Protein AF-A0A2R5L061-F1 (afdb_monomer_lite)

Secondary structure (DSSP, 8-state):
----------SSS--------PPPTT--TT-EEEEEEEEEESSPPPTTEEE----TTTT-TT---EEEEEEEEE----EEEE---------SS---S-----TT--GGGSPP-EEEEPPPTT-S--

Foldseek 3Di:
DPDPDDPALAPQPDGDDDDDDDDDLADDQFDKDFPDKDKDWPDDAPPQKDWPPDASHPPDPPDTRITMITHIGTRDDDKDKFDDDDPDDPDPPDDDPDDDDDPPDDPVPDDDIDIGDDDRPPHPDD

Organism: NCBI:txid1518452

Sequence (126 aa):
LSGNNSANINPSGYTTYITYRRATPDAECNELVVSDICIKNKEPAPHSYCTIDKNINKGSVVGAEVNVCYRKSVNRRNYIAYKPALLDQYSPVSRKASFMLPSDLALFCVPMGAMLESWPPATTMP

Radius of gyration: 25.04 Å; chains: 1; bounding box: 52×36×67 Å

pLDDT: mean 81.84, std 11.69, range [46.66, 97.44]

Structure (mmCIF, N/CA/C/O backbone):
data_AF-A0A2R5L061-F1
#
_entry.id   AF-A0A2R5L061-F1
#
loop_
_atom_site.group_PDB
_atom_site.id
_atom_site.type_symbol
_atom_site.label_atom_id
_atom_site.label_alt_id
_atom_site.label_comp_id
_atom_site.label_asym_id
_atom_site.label_entity_id
_atom_site.label_seq_id
_atom_site.pdbx_PDB_ins_code
_atom_site.Cartn_x
_atom_site.Cartn_y
_atom_site.Cartn_z
_atom_site.occupancy
_atom_site.B_iso_or_equiv
_atom_site.auth_seq_id
_atom_site.auth_comp_id
_atom_site.auth_asym_id
_atom_site.auth_atom_id
_atom_site.pdbx_PDB_model_num
ATOM 1 N N . LEU A 1 1 ? -3.340 -22.072 13.904 1.00 46.66 1 LEU A N 1
ATOM 2 C CA . LEU A 1 1 ? -3.524 -21.007 14.918 1.00 46.66 1 LEU A CA 1
ATOM 3 C C . LEU A 1 1 ? -4.795 -21.320 15.707 1.00 46.66 1 LEU A C 1
ATOM 5 O O . LEU A 1 1 ? -5.858 -20.819 15.379 1.00 46.66 1 LEU A O 1
ATOM 9 N N . SER A 1 2 ? -4.708 -22.240 16.670 1.00 53.78 2 SER A N 1
ATOM 10 C CA . SER A 1 2 ? -5.842 -22.734 17.470 1.00 53.78 2 SER A CA 1
ATOM 11 C C . SER A 1 2 ? -5.882 -22.043 18.837 1.00 53.78 2 SER A C 1
ATOM 13 O O . SER A 1 2 ? -5.753 -22.684 19.875 1.00 53.78 2 SER A O 1
ATOM 15 N N . GLY A 1 3 ? -5.973 -20.716 18.838 1.00 60.03 3 GLY A N 1
ATOM 16 C CA . GLY A 1 3 ? -6.184 -19.939 20.055 1.00 60.03 3 GLY A CA 1
ATOM 17 C C . GLY A 1 3 ? -7.482 -19.175 19.901 1.00 60.03 3 GLY A C 1
ATOM 18 O O . GLY A 1 3 ? -7.588 -18.362 18.987 1.00 60.03 3 GLY A O 1
ATOM 19 N N . ASN A 1 4 ? -8.458 -19.422 20.774 1.00 80.06 4 ASN A N 1
ATOM 20 C CA . ASN A 1 4 ? -9.714 -18.669 20.837 1.00 80.06 4 ASN A CA 1
ATOM 21 C C . ASN A 1 4 ? -9.485 -17.264 21.442 1.00 80.06 4 ASN A C 1
ATOM 23 O O . ASN A 1 4 ? -10.199 -16.829 22.341 1.00 80.06 4 ASN A O 1
ATOM 27 N N . ASN A 1 5 ? -8.422 -16.586 21.005 1.00 82.62 5 ASN A N 1
ATOM 28 C CA . ASN A 1 5 ? -8.013 -15.283 21.502 1.00 82.62 5 ASN A CA 1
ATOM 29 C C . ASN A 1 5 ? -8.754 -14.212 20.704 1.00 82.62 5 ASN A C 1
ATOM 31 O O . ASN A 1 5 ? -8.664 -14.165 19.477 1.00 82.62 5 ASN A O 1
ATOM 35 N N . SER A 1 6 ? -9.482 -13.344 21.403 1.00 89.31 6 SER A N 1
ATOM 36 C CA . SER A 1 6 ? -10.151 -12.203 20.780 1.00 89.31 6 SER A CA 1
ATOM 37 C C . SER A 1 6 ? -9.122 -11.273 20.131 1.00 89.31 6 SER A C 1
ATOM 39 O O . SER A 1 6 ? -8.166 -10.859 20.780 1.00 89.31 6 SER A O 1
ATOM 41 N N . ALA A 1 7 ? -9.347 -10.886 18.873 1.00 92.25 7 ALA A N 1
ATOM 42 C CA . ALA A 1 7 ? -8.542 -9.883 18.167 1.00 92.25 7 ALA A CA 1
ATOM 43 C C . ALA A 1 7 ? -8.932 -8.434 18.538 1.00 92.25 7 ALA A C 1
ATOM 45 O O . ALA A 1 7 ? -8.799 -7.523 17.720 1.00 92.25 7 ALA A O 1
ATOM 46 N N . ASN A 1 8 ? -9.494 -8.226 19.734 1.00 91.88 8 ASN A N 1
ATOM 47 C CA . ASN A 1 8 ? -9.892 -6.904 20.202 1.00 91.88 8 ASN A CA 1
ATOM 48 C C . ASN A 1 8 ? -8.633 -6.065 20.441 1.00 91.88 8 ASN A C 1
ATOM 50 O O . ASN A 1 8 ? -7.767 -6.456 21.220 1.00 91.88 8 ASN A O 1
ATOM 54 N N . ILE A 1 9 ? -8.545 -4.915 19.777 1.00 89.94 9 ILE A N 1
ATOM 55 C CA . ILE A 1 9 ? -7.387 -4.017 19.878 1.00 89.94 9 ILE A CA 1
ATOM 56 C C . ILE A 1 9 ? -7.551 -2.939 20.955 1.00 89.94 9 ILE A C 1
ATOM 58 O O . ILE A 1 9 ? -6.634 -2.151 21.167 1.00 89.94 9 ILE A O 1
ATOM 62 N N . ASN A 1 10 ? -8.705 -2.871 21.626 1.00 89.19 10 ASN A N 1
ATOM 63 C CA . ASN A 1 10 ? -8.940 -1.922 22.711 1.00 89.19 10 ASN A CA 1
ATOM 64 C C . ASN A 1 10 ? -8.640 -2.568 24.082 1.00 89.19 10 ASN A C 1
ATOM 66 O O . ASN A 1 10 ? -9.253 -3.581 24.424 1.00 89.19 10 ASN A O 1
ATOM 70 N N . PRO A 1 11 ? -7.744 -1.973 24.893 1.00 82.62 11 PRO A N 1
ATOM 71 C CA . PRO A 1 11 ? -7.377 -2.502 26.210 1.00 82.62 11 PRO A CA 1
ATOM 72 C C . PRO A 1 11 ? -8.320 -2.066 27.349 1.00 82.62 11 PRO A C 1
ATOM 74 O O . PRO A 1 11 ? -8.185 -2.534 28.473 1.00 82.62 11 PRO A O 1
ATOM 77 N N . SER A 1 12 ? -9.260 -1.154 27.095 1.00 81.69 12 SER A N 1
ATOM 78 C CA . SER A 1 12 ? -10.091 -0.462 28.095 1.00 81.69 12 SER A CA 1
ATOM 79 C C . SER A 1 12 ? -11.519 -1.016 28.201 1.00 81.69 12 SER A C 1
ATOM 81 O O . SER A 1 12 ? -12.435 -0.299 28.597 1.00 81.69 12 SER A O 1
ATOM 83 N N . GLY A 1 13 ? -11.732 -2.279 27.826 1.00 77.00 13 GLY A N 1
ATOM 84 C CA . GLY A 1 13 ? -13.023 -2.968 27.958 1.00 77.00 13 GLY A CA 1
ATOM 85 C C . GLY A 1 13 ? -14.057 -2.639 26.874 1.00 77.00 13 GLY A C 1
ATOM 86 O O . GLY A 1 13 ? -15.098 -3.289 26.813 1.00 77.00 13 GLY A O 1
ATOM 87 N N . TYR A 1 14 ? -13.769 -1.693 25.976 1.00 86.38 14 TYR A N 1
ATOM 88 C CA . TYR A 1 14 ? -14.554 -1.508 24.756 1.00 86.38 14 TYR A CA 1
ATOM 89 C C . TYR A 1 14 ? -14.153 -2.550 23.717 1.00 86.38 14 TYR A C 1
ATOM 91 O O . TYR A 1 14 ? -13.059 -3.111 23.747 1.00 86.38 14 TYR A O 1
ATOM 99 N N . THR A 1 15 ? -15.050 -2.804 22.771 1.00 89.12 15 THR A N 1
ATOM 100 C CA . THR A 1 15 ? -14.791 -3.732 21.672 1.00 89.12 15 THR A CA 1
ATOM 101 C C . THR A 1 15 ? -14.447 -2.951 20.413 1.00 89.12 15 THR A C 1
ATOM 103 O O . THR A 1 15 ? -15.296 -2.249 19.861 1.0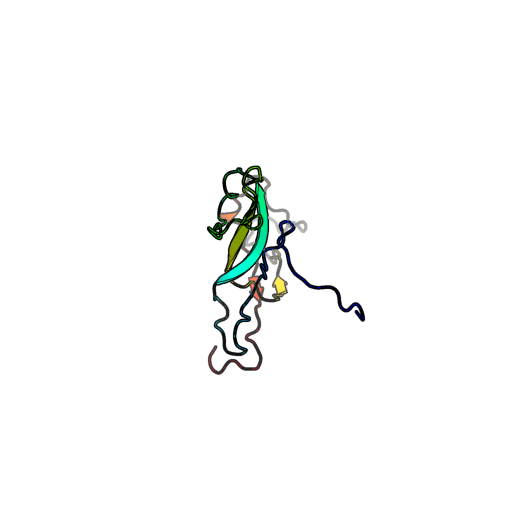0 89.12 15 THR A O 1
ATOM 106 N N . THR A 1 16 ? -13.206 -3.085 19.951 1.00 90.31 16 THR A N 1
ATOM 107 C CA . THR A 1 16 ? -12.724 -2.450 18.723 1.00 90.31 16 THR A CA 1
ATOM 108 C C . THR A 1 16 ? -12.022 -3.491 17.864 1.00 90.31 16 THR A C 1
ATOM 110 O O . THR A 1 16 ? -11.080 -4.143 18.309 1.00 90.31 16 THR A O 1
ATOM 113 N N . TYR A 1 17 ? -12.451 -3.607 16.609 1.00 92.31 17 TYR A N 1
ATOM 114 C CA . TYR A 1 17 ? -11.848 -4.488 15.612 1.00 92.31 17 TYR A CA 1
ATOM 115 C C . TYR A 1 17 ? -11.507 -3.708 14.343 1.00 92.31 17 TYR A C 1
ATOM 117 O O . TYR A 1 17 ? -12.199 -2.752 13.982 1.00 92.31 17 TYR A O 1
ATOM 125 N N . ILE A 1 18 ? -10.457 -4.142 13.647 1.00 92.75 18 ILE A N 1
ATOM 126 C CA . ILE A 1 18 ? -10.113 -3.642 12.314 1.00 92.75 18 ILE A CA 1
ATOM 127 C C . ILE A 1 18 ? -10.795 -4.537 11.285 1.00 92.75 18 ILE A C 1
ATOM 129 O O . ILE A 1 18 ? -10.662 -5.758 11.317 1.00 92.75 18 ILE A O 1
ATOM 133 N N . THR A 1 19 ? -11.504 -3.917 10.350 1.00 94.88 19 THR A N 1
ATOM 134 C CA . THR A 1 19 ? -12.011 -4.586 9.153 1.00 94.88 19 THR A CA 1
ATOM 135 C C . THR A 1 19 ? -11.241 -4.082 7.943 1.00 94.88 19 THR A C 1
ATOM 137 O O . THR A 1 19 ? -10.745 -2.955 7.923 1.00 94.88 19 THR A O 1
ATOM 140 N N . TYR A 1 20 ? -11.116 -4.930 6.932 1.00 94.56 20 TYR A N 1
ATOM 141 C CA . TYR A 1 20 ? -10.493 -4.577 5.666 1.00 94.56 20 TYR A CA 1
ATOM 142 C C . TYR A 1 20 ? -11.320 -5.159 4.526 1.00 94.56 20 TYR A C 1
ATOM 144 O O . TYR A 1 20 ? -12.078 -6.113 4.701 1.00 94.56 20 TYR A O 1
ATOM 152 N N . ARG A 1 21 ? -11.148 -4.577 3.343 1.00 92.56 21 ARG A N 1
ATOM 153 C CA . ARG A 1 21 ? -11.699 -5.086 2.089 1.00 92.56 21 ARG A CA 1
ATOM 154 C C . ARG A 1 21 ? -10.548 -5.529 1.204 1.00 92.56 21 ARG A C 1
ATOM 156 O O . ARG A 1 21 ? -9.542 -4.828 1.114 1.00 92.56 21 ARG A O 1
ATOM 163 N N . ARG A 1 22 ? -10.697 -6.684 0.562 1.00 89.38 22 ARG A N 1
ATOM 164 C CA . ARG A 1 22 ? -9.813 -7.087 -0.534 1.00 89.38 22 ARG A CA 1
ATOM 165 C C . ARG A 1 22 ? -10.396 -6.567 -1.840 1.00 89.38 22 ARG A C 1
ATOM 167 O O . ARG A 1 22 ? -11.617 -6.490 -1.971 1.00 89.38 22 ARG A O 1
ATOM 174 N N . ALA A 1 23 ? -9.521 -6.201 -2.767 1.00 84.00 23 ALA A N 1
ATOM 175 C CA . ALA A 1 23 ? -9.922 -5.953 -4.142 1.00 84.00 23 ALA A CA 1
ATOM 176 C C . ALA A 1 23 ? -10.559 -7.227 -4.727 1.00 84.00 23 ALA A C 1
ATOM 178 O O . ALA A 1 23 ? -10.222 -8.343 -4.310 1.00 84.00 23 ALA A O 1
ATOM 179 N N . THR A 1 24 ? -11.505 -7.063 -5.647 1.00 83.94 24 THR A N 1
ATOM 180 C CA . THR A 1 24 ? -12.070 -8.193 -6.392 1.00 83.94 24 THR A CA 1
ATOM 181 C C . THR A 1 24 ? -11.022 -8.758 -7.357 1.00 83.94 24 THR A C 1
ATOM 183 O O . THR A 1 24 ? -10.064 -8.059 -7.694 1.0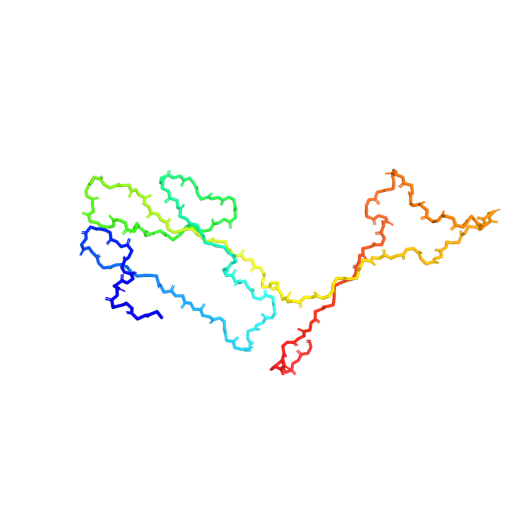0 83.94 24 THR A O 1
ATOM 186 N N . PRO A 1 25 ? -11.176 -10.008 -7.828 1.00 77.00 25 PRO A N 1
ATOM 187 C CA . PRO A 1 25 ? -10.284 -10.567 -8.847 1.00 77.00 25 PRO A CA 1
ATOM 188 C C . PRO A 1 25 ? -10.193 -9.714 -10.125 1.00 77.00 25 PRO A C 1
ATOM 190 O O . PRO A 1 25 ? -9.139 -9.681 -10.753 1.00 77.00 25 PRO A O 1
ATOM 193 N N . ASP A 1 26 ? -11.266 -8.984 -10.446 1.00 76.75 26 ASP A N 1
ATOM 194 C CA . ASP A 1 26 ? -11.397 -8.143 -11.645 1.00 76.75 26 ASP A CA 1
ATOM 195 C C . ASP A 1 26 ? -10.963 -6.682 -11.429 1.00 76.75 26 ASP A C 1
ATOM 197 O O . ASP A 1 26 ? -11.200 -5.826 -12.277 1.00 76.75 26 ASP A O 1
ATOM 201 N N . ALA A 1 27 ? -10.374 -6.363 -10.275 1.00 80.44 27 ALA A N 1
ATOM 202 C CA . ALA A 1 27 ? -9.919 -5.013 -9.977 1.00 80.44 27 ALA A CA 1
ATOM 203 C C . ALA A 1 27 ? -8.822 -4.538 -10.947 1.00 80.44 27 ALA A C 1
ATOM 205 O O . ALA A 1 27 ? -7.920 -5.297 -11.325 1.00 80.44 27 ALA A O 1
ATOM 206 N N . GLU A 1 28 ? -8.876 -3.254 -11.309 1.00 78.69 28 GLU A N 1
ATOM 207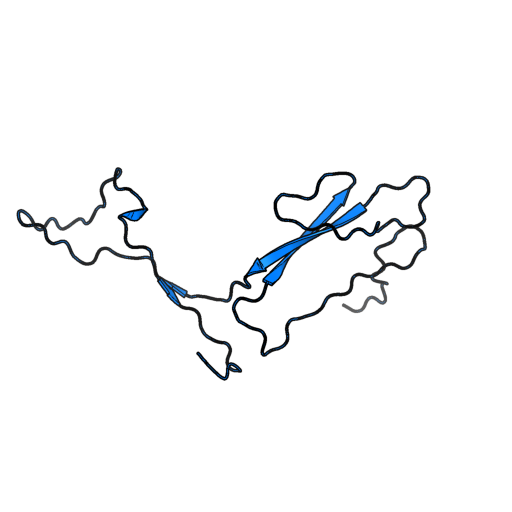 C CA . GLU A 1 28 ? -7.926 -2.629 -12.228 1.00 78.69 28 GLU A CA 1
ATOM 208 C C . GLU A 1 28 ? -6.481 -2.756 -11.730 1.00 78.69 28 GLU A C 1
ATOM 210 O O . GLU A 1 28 ? -6.188 -2.680 -10.533 1.00 78.69 28 GLU A O 1
ATOM 215 N N . CYS A 1 29 ? -5.531 -2.907 -12.659 1.00 73.50 29 CYS A N 1
ATOM 216 C CA . CYS A 1 29 ? -4.121 -3.044 -12.289 1.00 73.50 29 CYS A CA 1
ATOM 217 C C . CYS A 1 29 ? -3.553 -1.806 -11.592 1.00 73.50 29 CYS A C 1
ATOM 219 O O . CYS A 1 29 ? -2.669 -1.958 -10.755 1.00 73.50 29 CYS A O 1
ATOM 221 N N . ASN A 1 30 ? -4.111 -0.626 -11.867 1.00 81.50 30 ASN A N 1
ATOM 222 C CA . ASN A 1 30 ? -3.641 0.640 -11.316 1.00 81.50 30 ASN A CA 1
ATOM 223 C C . ASN A 1 30 ? -4.462 1.129 -10.109 1.00 81.50 30 ASN A C 1
ATOM 225 O O . ASN A 1 30 ? -4.319 2.284 -9.700 1.00 81.50 30 ASN A O 1
ATOM 229 N N . GLU A 1 31 ? -5.311 0.278 -9.520 1.00 86.75 31 GLU A N 1
ATOM 230 C CA . GLU A 1 31 ? -6.101 0.662 -8.348 1.00 86.75 31 GLU A CA 1
ATOM 231 C C . GLU A 1 31 ? -5.190 1.020 -7.157 1.00 86.75 31 GLU A C 1
ATOM 233 O O . GLU A 1 31 ? -4.145 0.404 -6.910 1.00 86.75 31 GLU A O 1
ATOM 238 N N . LEU A 1 32 ? -5.597 2.034 -6.389 1.00 91.06 32 LEU A N 1
ATOM 239 C CA . LEU A 1 32 ? -4.940 2.395 -5.139 1.00 91.06 32 LEU A CA 1
ATOM 240 C C . LEU A 1 32 ? -5.263 1.376 -4.045 1.00 91.06 32 LEU A C 1
ATOM 242 O O . LEU A 1 32 ? -6.401 1.267 -3.585 1.00 91.06 32 LEU A O 1
ATOM 246 N N . VAL A 1 33 ? -4.229 0.714 -3.541 1.00 92.62 33 VAL A N 1
ATOM 247 C CA . VAL A 1 33 ? -4.320 -0.257 -2.448 1.00 92.62 33 VAL A CA 1
ATOM 248 C C . VAL A 1 33 ? -3.652 0.279 -1.192 1.00 92.62 33 VAL A C 1
ATOM 250 O O . VAL A 1 33 ? -2.777 1.144 -1.252 1.00 92.62 33 VAL A O 1
ATOM 253 N N . VAL A 1 34 ? -4.058 -0.243 -0.035 1.00 94.88 34 VAL A N 1
ATOM 254 C CA . VAL A 1 34 ? -3.329 -0.007 1.215 1.00 94.88 34 VAL A CA 1
ATOM 255 C C . VAL A 1 34 ? -2.013 -0.775 1.138 1.00 94.88 34 VAL A C 1
ATOM 257 O O . VAL A 1 34 ? -2.020 -2.003 1.156 1.00 94.88 34 VAL A O 1
ATOM 260 N N . SER A 1 35 ? -0.901 -0.051 1.010 1.00 93.75 35 SER A N 1
ATOM 261 C CA . SER A 1 35 ? 0.440 -0.633 0.868 1.00 93.75 35 SER A CA 1
ATOM 262 C C . SER A 1 35 ? 1.238 -0.643 2.161 1.00 93.75 35 SER A C 1
ATOM 264 O O . SER A 1 35 ? 2.229 -1.360 2.253 1.00 93.75 35 SER A O 1
ATOM 266 N N . ASP A 1 36 ? 0.819 0.147 3.149 1.00 95.56 36 ASP A N 1
ATOM 267 C CA . ASP A 1 36 ? 1.435 0.159 4.467 1.00 95.56 36 ASP A CA 1
ATOM 268 C C . ASP A 1 36 ? 0.446 0.621 5.545 1.00 95.56 36 ASP A C 1
ATOM 270 O O . ASP A 1 36 ? -0.461 1.419 5.268 1.00 95.56 36 ASP A O 1
ATOM 274 N N . ILE A 1 37 ? 0.629 0.122 6.768 1.00 96.69 37 ILE A N 1
ATOM 275 C CA . ILE A 1 37 ? -0.176 0.433 7.952 1.00 96.69 37 ILE A CA 1
ATOM 276 C C . ILE A 1 37 ? 0.770 0.670 9.126 1.00 96.69 37 ILE A C 1
ATOM 278 O O . ILE A 1 37 ? 1.622 -0.161 9.429 1.00 96.69 37 ILE A O 1
ATOM 282 N N . CYS A 1 38 ? 0.572 1.772 9.841 1.00 95.31 38 CYS A N 1
ATOM 283 C CA . CYS A 1 38 ? 1.310 2.074 11.059 1.00 95.31 38 CYS A CA 1
ATOM 284 C C . CYS A 1 38 ? 0.383 2.613 12.151 1.00 95.31 38 CYS A C 1
ATOM 286 O O . CYS A 1 38 ? -0.778 2.953 11.913 1.00 95.31 38 CYS A O 1
ATOM 288 N N . ILE A 1 39 ? 0.899 2.667 13.373 1.00 94.56 39 ILE A N 1
ATOM 289 C CA . ILE A 1 39 ? 0.200 3.216 14.531 1.00 94.56 39 ILE A CA 1
ATOM 290 C C . ILE A 1 39 ? 0.874 4.528 14.910 1.00 94.56 39 ILE A C 1
ATOM 292 O O . ILE A 1 39 ? 2.098 4.583 14.992 1.00 94.56 39 ILE A O 1
ATOM 296 N N . LYS A 1 40 ? 0.075 5.564 15.169 1.00 92.12 40 LYS A N 1
ATOM 297 C CA . LYS A 1 40 ? 0.556 6.830 15.730 1.00 92.12 40 LYS A CA 1
ATOM 298 C C . LYS A 1 40 ? 0.022 7.031 17.144 1.00 92.12 40 LYS A C 1
ATOM 300 O O . LYS A 1 40 ? -1.084 6.585 17.451 1.00 92.12 40 LYS A O 1
ATOM 305 N N . ASN A 1 41 ? 0.779 7.741 17.973 1.00 91.50 41 ASN A N 1
ATOM 306 C CA . ASN A 1 41 ? 0.363 8.169 19.307 1.00 91.50 41 ASN A CA 1
ATOM 307 C C . ASN A 1 41 ? 0.612 9.670 19.460 1.00 91.50 41 ASN A C 1
ATOM 309 O O . ASN A 1 41 ? 1.755 10.067 19.653 1.00 91.50 41 ASN A O 1
ATOM 313 N N . LYS A 1 42 ? -0.431 10.500 19.348 1.00 84.12 42 LYS A N 1
ATOM 314 C CA . LYS A 1 42 ? -0.346 11.980 19.426 1.00 84.12 42 LYS A CA 1
ATOM 315 C C . LYS A 1 42 ? 0.650 12.662 18.462 1.00 84.12 42 LYS A C 1
ATOM 317 O O . LYS A 1 42 ? 0.828 13.873 18.521 1.00 84.12 42 LYS A O 1
ATOM 322 N N . GLU A 1 43 ? 1.264 11.910 17.555 1.00 89.56 43 GLU A N 1
ATOM 323 C CA . GLU A 1 43 ? 2.184 12.399 16.529 1.00 89.56 43 GLU A CA 1
ATOM 324 C C . GLU A 1 43 ? 1.437 12.753 15.231 1.00 89.56 43 GLU A C 1
ATOM 326 O O . GLU A 1 43 ? 0.337 12.244 14.977 1.00 89.56 43 GLU A O 1
ATOM 331 N N . PRO A 1 44 ? 1.994 13.624 14.373 1.00 91.81 44 PRO A N 1
ATOM 332 C CA . PRO A 1 44 ? 1.459 13.809 13.030 1.00 91.81 44 PRO A CA 1
ATOM 333 C C . PRO A 1 44 ? 1.553 12.504 12.231 1.00 91.81 44 PRO A C 1
ATOM 335 O O . PRO A 1 44 ? 2.442 11.680 12.440 1.00 91.81 44 PRO A O 1
ATOM 338 N N . ALA A 1 45 ? 0.626 12.309 11.291 1.00 93.12 45 ALA A N 1
ATOM 339 C CA . ALA A 1 45 ? 0.736 11.185 10.370 1.00 93.12 45 ALA A CA 1
ATOM 340 C C . ALA A 1 45 ? 2.038 11.307 9.552 1.00 93.12 45 ALA A C 1
ATOM 342 O O . ALA A 1 45 ? 2.384 12.423 9.148 1.00 93.12 45 ALA A O 1
ATOM 343 N N . PRO A 1 46 ? 2.742 10.196 9.266 1.00 94.62 46 PRO A N 1
ATOM 344 C CA . PRO A 1 46 ? 3.893 10.235 8.374 1.00 94.62 46 PRO A CA 1
ATOM 345 C C . PRO A 1 46 ? 3.517 10.801 6.997 1.00 94.62 46 PRO A C 1
ATOM 347 O O . PRO A 1 46 ? 2.360 10.733 6.570 1.00 94.62 46 PRO A O 1
ATOM 350 N N . HIS A 1 47 ? 4.497 11.344 6.270 1.00 94.25 47 HIS A N 1
ATOM 351 C CA . HIS A 1 47 ? 4.257 11.919 4.946 1.00 94.25 47 HIS A CA 1
ATOM 352 C C . HIS A 1 47 ? 3.564 10.908 4.016 1.00 94.25 47 HIS A C 1
ATOM 354 O O . HIS A 1 47 ? 4.025 9.773 3.900 1.00 94.25 47 HIS A O 1
ATOM 360 N N . SER A 1 48 ? 2.492 11.332 3.331 1.00 94.69 48 SER A N 1
ATOM 361 C CA . SER A 1 48 ? 1.608 10.528 2.457 1.00 94.69 48 SER A CA 1
ATOM 362 C C . SER A 1 48 ? 0.674 9.510 3.143 1.00 94.69 48 SER A C 1
ATOM 364 O O . SER A 1 48 ? 0.002 8.746 2.448 1.00 94.69 48 SER A O 1
ATOM 366 N N . TYR A 1 49 ? 0.574 9.505 4.479 1.00 97.44 49 TYR A N 1
ATOM 367 C CA . TYR A 1 49 ? -0.351 8.625 5.207 1.00 97.44 49 TYR A CA 1
ATOM 368 C C . TYR A 1 49 ? -1.661 9.343 5.534 1.00 97.44 49 TYR A C 1
ATOM 370 O O . TYR A 1 49 ? -1.689 10.515 5.909 1.00 97.44 49 TYR A O 1
ATOM 378 N N . CYS A 1 50 ? -2.759 8.598 5.463 1.00 95.62 50 CYS A N 1
ATOM 379 C CA . CYS A 1 50 ? -4.059 9.000 5.978 1.00 95.62 50 CYS A CA 1
ATOM 380 C C . CYS A 1 50 ? -4.235 8.453 7.400 1.00 95.62 50 CYS A C 1
ATOM 382 O O . CYS A 1 50 ? -3.918 7.294 7.665 1.00 95.62 50 CYS A O 1
ATOM 384 N N . THR A 1 51 ? -4.780 9.260 8.312 1.00 95.88 51 THR A N 1
ATOM 385 C CA . THR A 1 51 ? -5.195 8.798 9.646 1.00 95.88 51 THR A CA 1
ATOM 386 C C . THR A 1 51 ? -6.640 8.305 9.597 1.00 95.88 51 THR A C 1
ATOM 388 O O . THR A 1 51 ? -7.513 8.992 9.067 1.00 95.88 51 THR A O 1
ATOM 391 N N . ILE A 1 52 ? -6.919 7.145 10.191 1.00 94.94 52 ILE A N 1
ATOM 392 C CA . ILE A 1 52 ? -8.282 6.776 10.578 1.00 94.94 52 ILE A CA 1
ATOM 393 C C . ILE A 1 52 ? -8.595 7.540 11.859 1.00 94.94 52 ILE A C 1
ATOM 395 O O . ILE A 1 52 ? -8.025 7.237 12.907 1.00 94.94 52 ILE A O 1
ATOM 399 N N . ASP A 1 53 ? -9.495 8.519 11.770 1.00 90.56 53 ASP A N 1
ATOM 400 C CA . ASP A 1 53 ? -9.867 9.399 12.883 1.00 90.56 53 ASP A CA 1
ATOM 401 C C . ASP A 1 53 ? -10.779 8.690 13.902 1.00 90.56 53 ASP A C 1
ATOM 403 O O . ASP A 1 53 ? -11.966 8.968 14.082 1.00 90.56 53 ASP A O 1
ATOM 407 N N . LYS A 1 54 ? -10.229 7.628 14.487 1.00 89.50 54 LYS A N 1
ATOM 408 C CA . LYS A 1 54 ? -10.832 6.807 15.528 1.00 89.50 54 LYS A CA 1
ATOM 409 C C . LYS A 1 54 ? -9.733 6.419 16.499 1.00 89.50 54 LYS A C 1
ATOM 411 O O . LYS A 1 54 ? -8.791 5.718 16.134 1.00 89.50 54 LYS A O 1
ATOM 416 N N . ASN A 1 55 ? -9.863 6.885 17.733 1.00 88.75 55 ASN A N 1
ATOM 417 C CA . ASN A 1 55 ? -8.992 6.474 18.822 1.00 88.75 55 ASN A CA 1
ATOM 418 C C . ASN A 1 55 ? -9.229 4.981 19.129 1.00 88.75 55 ASN A C 1
ATOM 420 O O . ASN A 1 55 ? -10.376 4.540 19.244 1.00 88.75 55 ASN A O 1
ATOM 424 N N . ILE A 1 56 ? -8.154 4.199 19.228 1.00 89.81 56 ILE A N 1
ATOM 425 C CA . ILE A 1 56 ? -8.206 2.768 19.553 1.00 89.81 56 ILE A CA 1
ATOM 426 C C . ILE A 1 56 ? -8.520 2.558 21.040 1.00 89.81 56 ILE A C 1
ATOM 428 O O . ILE A 1 56 ? -9.329 1.696 21.368 1.00 89.81 56 ILE A O 1
ATOM 432 N N . ASN A 1 57 ? -7.969 3.393 21.922 1.00 87.94 57 ASN A N 1
ATOM 433 C CA . ASN A 1 57 ? -8.167 3.436 23.378 1.00 87.94 57 ASN A CA 1
ATOM 434 C C . ASN A 1 57 ? -9.457 4.171 23.804 1.00 87.94 57 ASN A C 1
ATOM 436 O O . ASN A 1 57 ? -9.489 4.840 24.842 1.00 87.94 57 ASN A O 1
ATOM 440 N N . LYS A 1 58 ? -10.538 4.073 23.014 1.00 76.44 58 LYS A N 1
ATOM 441 C CA . LYS A 1 58 ? -11.857 4.614 23.391 1.00 76.44 58 LYS A CA 1
ATOM 442 C C . LYS A 1 58 ? -12.237 4.194 24.812 1.00 76.44 58 LYS A C 1
ATOM 444 O O . LYS A 1 58 ? -12.093 3.025 25.162 1.00 76.44 58 LYS A O 1
ATOM 449 N N . GLY A 1 59 ? -12.730 5.159 25.591 1.00 69.62 59 GLY A N 1
ATOM 450 C CA . GLY A 1 59 ? -13.195 4.947 26.961 1.00 69.62 59 GLY A CA 1
ATOM 451 C C . GLY A 1 59 ? -12.166 5.186 28.061 1.00 69.62 59 GLY A C 1
ATOM 452 O O . GLY A 1 59 ? -12.549 5.245 29.226 1.00 69.62 59 GLY A O 1
ATOM 453 N N . SER A 1 60 ? -10.886 5.364 27.723 1.00 66.50 60 SER A N 1
ATOM 454 C CA . SER A 1 60 ? -9.880 5.771 28.702 1.00 66.50 60 SER A CA 1
ATOM 455 C C . SER A 1 60 ? -9.869 7.293 28.855 1.00 66.50 60 SER A C 1
ATOM 457 O O . SER A 1 60 ? -9.467 8.016 27.946 1.00 66.50 60 SER A O 1
ATOM 459 N N . VAL A 1 61 ? -10.302 7.781 30.020 1.00 64.00 61 VAL A N 1
ATOM 460 C CA . VAL A 1 61 ? -10.326 9.215 30.383 1.00 64.00 61 VAL A CA 1
ATOM 461 C C . VAL A 1 61 ? -8.903 9.785 30.546 1.00 64.00 61 VAL A C 1
ATOM 463 O O . VAL A 1 61 ? -8.699 10.992 30.477 1.00 64.00 61 VAL A O 1
ATOM 466 N N . VAL A 1 62 ? -7.900 8.912 30.704 1.00 65.81 62 VAL A N 1
ATOM 467 C CA . VAL A 1 62 ? -6.481 9.252 30.932 1.00 65.81 62 VAL A CA 1
ATOM 468 C C . VAL A 1 62 ? -5.587 8.515 29.915 1.00 65.81 62 VAL A C 1
ATOM 470 O O . VAL A 1 62 ? -4.481 8.073 30.213 1.00 65.81 62 VAL A O 1
ATOM 473 N N . GLY A 1 63 ? -6.101 8.300 28.700 1.00 66.00 63 GLY A N 1
ATOM 474 C CA . GLY A 1 63 ? -5.469 7.459 27.683 1.00 66.00 63 GLY A CA 1
ATOM 475 C C . GLY A 1 63 ? -4.620 8.213 26.660 1.00 66.00 63 GLY A C 1
ATOM 476 O O . GLY A 1 63 ? -4.894 9.357 26.299 1.00 66.00 63 GLY A O 1
ATOM 477 N N . ALA A 1 64 ? -3.601 7.532 26.133 1.00 77.50 64 ALA A N 1
ATOM 478 C CA . ALA A 1 64 ? -2.905 7.946 24.919 1.00 77.50 64 ALA A CA 1
ATOM 479 C C . ALA A 1 64 ? -3.868 7.958 23.717 1.00 77.50 64 ALA A C 1
ATOM 481 O O . ALA A 1 64 ? -4.699 7.052 23.576 1.00 77.50 64 ALA A O 1
ATOM 482 N N . GLU A 1 65 ? -3.741 8.963 22.845 1.00 85.88 65 GLU A N 1
ATOM 483 C CA . GLU A 1 65 ? -4.527 9.046 21.616 1.00 85.88 65 GLU A CA 1
ATOM 484 C C . GLU A 1 65 ? -3.837 8.246 20.521 1.00 85.88 65 GLU A C 1
ATOM 486 O O . GLU A 1 65 ? -2.928 8.731 19.847 1.00 85.88 65 GLU A O 1
ATOM 491 N N . VAL A 1 66 ? -4.239 6.981 20.417 1.00 91.12 66 VAL A N 1
ATOM 492 C CA . VAL A 1 66 ? -3.644 6.029 19.487 1.00 91.12 66 VAL A CA 1
ATOM 493 C C . VAL A 1 66 ? -4.576 5.846 18.302 1.00 91.12 66 VAL A C 1
ATOM 495 O O . VAL A 1 66 ? -5.732 5.458 18.479 1.00 91.12 66 VAL A O 1
ATOM 498 N N . ASN A 1 67 ? -4.075 6.097 17.096 1.00 93.19 67 ASN A N 1
ATOM 499 C CA . ASN A 1 67 ? -4.829 5.929 15.857 1.00 93.19 67 ASN A CA 1
ATOM 500 C C . ASN A 1 67 ? -4.062 5.056 14.867 1.00 93.19 67 ASN A C 1
ATOM 502 O O . ASN A 1 67 ? -2.831 4.995 14.876 1.00 93.19 67 ASN A O 1
ATOM 506 N N . VAL A 1 68 ? -4.812 4.430 13.964 1.00 95.25 68 VAL A N 1
ATOM 507 C CA . VAL A 1 68 ? -4.249 3.731 12.809 1.00 95.25 68 VAL A CA 1
ATOM 508 C C . VAL A 1 68 ? -4.017 4.734 11.686 1.00 95.25 68 VAL A C 1
ATOM 510 O O . VAL A 1 68 ? -4.911 5.508 11.336 1.00 95.25 68 VAL A O 1
ATOM 513 N N . CYS A 1 69 ? -2.838 4.679 11.087 1.00 96.50 69 CYS A N 1
ATOM 514 C CA . CYS A 1 69 ? -2.489 5.380 9.864 1.00 96.50 69 CYS A CA 1
ATOM 515 C C . CYS A 1 69 ? -2.245 4.367 8.746 1.00 96.50 69 CYS A C 1
ATOM 517 O O . CYS A 1 69 ? -1.772 3.259 8.991 1.00 96.50 69 CYS A O 1
ATOM 519 N N . TYR A 1 70 ? -2.551 4.743 7.509 1.00 97.25 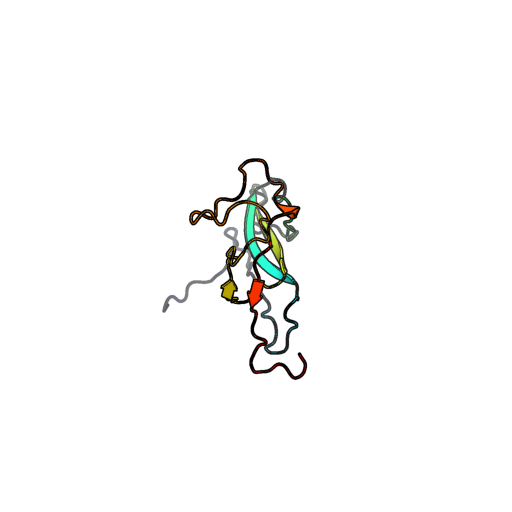70 TYR A N 1
ATOM 520 C CA . TYR A 1 70 ? -2.299 3.897 6.348 1.00 97.25 70 TYR A CA 1
ATOM 521 C C . TYR A 1 70 ? -1.835 4.722 5.153 1.00 97.25 70 TYR A C 1
ATOM 523 O O . TYR A 1 70 ? -2.258 5.867 4.978 1.00 97.25 70 TYR A O 1
ATOM 531 N N . ARG A 1 71 ? -1.000 4.127 4.304 1.00 96.75 71 ARG A N 1
ATOM 532 C CA . ARG A 1 71 ? -0.611 4.706 3.016 1.00 96.75 71 ARG A CA 1
ATOM 533 C C . ARG A 1 71 ? -1.329 3.983 1.892 1.00 96.75 71 ARG A C 1
ATOM 535 O O . ARG A 1 71 ? -1.397 2.753 1.877 1.00 96.75 71 ARG A O 1
ATOM 542 N N . LYS A 1 72 ? -1.845 4.758 0.939 1.00 94.81 72 LYS A N 1
ATOM 543 C CA . LYS A 1 72 ? -2.352 4.235 -0.328 1.00 94.81 72 LYS A CA 1
ATOM 544 C C . LYS A 1 72 ? -1.336 4.473 -1.430 1.00 94.81 72 LYS A C 1
ATOM 546 O O . LYS A 1 72 ? -0.799 5.569 -1.552 1.00 94.81 72 LYS A O 1
ATOM 551 N N . SER A 1 73 ? -1.095 3.455 -2.238 1.00 92.69 73 SER A N 1
ATOM 552 C CA . SER A 1 73 ? -0.298 3.575 -3.455 1.00 92.69 73 SER A CA 1
ATOM 553 C C . SER A 1 73 ? -0.886 2.694 -4.541 1.00 92.69 73 SER A C 1
ATOM 555 O O . SER A 1 73 ? -1.665 1.789 -4.252 1.00 92.69 73 SER A O 1
ATOM 557 N N . VAL A 1 74 ? -0.489 2.947 -5.785 1.00 89.88 74 VAL A N 1
ATOM 558 C CA . VAL A 1 74 ? -0.830 2.068 -6.904 1.00 89.88 74 VAL A CA 1
ATOM 559 C C . VAL A 1 74 ? -0.356 0.653 -6.584 1.00 89.88 74 VAL A C 1
ATOM 561 O O . VAL A 1 74 ? 0.751 0.468 -6.060 1.00 89.88 74 VAL A O 1
ATOM 564 N N . ASN A 1 75 ? -1.216 -0.326 -6.849 1.00 84.31 75 ASN A N 1
ATOM 565 C CA . ASN A 1 75 ? -0.887 -1.731 -6.699 1.00 84.31 75 ASN A CA 1
ATOM 566 C C . ASN A 1 75 ? 0.298 -2.092 -7.605 1.00 84.31 75 ASN A C 1
ATOM 568 O O . ASN A 1 75 ? 0.165 -2.154 -8.823 1.00 84.31 75 ASN A O 1
ATOM 572 N N . ARG A 1 76 ? 1.472 -2.328 -7.014 1.00 75.69 76 ARG A N 1
ATOM 573 C CA . ARG A 1 76 ? 2.632 -2.810 -7.767 1.00 75.69 76 ARG A CA 1
ATOM 574 C C . ARG A 1 76 ? 2.538 -4.317 -7.901 1.00 75.69 76 ARG A C 1
ATOM 576 O O . ARG A 1 76 ? 2.747 -5.041 -6.928 1.00 75.69 76 ARG A O 1
ATOM 583 N N . ARG A 1 77 ? 2.228 -4.777 -9.109 1.00 75.25 77 ARG A N 1
ATOM 584 C CA . ARG A 1 77 ? 2.218 -6.203 -9.430 1.00 75.25 77 ARG A CA 1
ATOM 585 C C . ARG A 1 77 ? 3.635 -6.747 -9.504 1.00 75.25 77 ARG A C 1
ATOM 587 O O . ARG A 1 77 ? 4.608 -6.002 -9.559 1.00 75.25 77 ARG A O 1
ATOM 594 N N . ASN A 1 78 ? 3.743 -8.070 -9.506 1.00 77.81 78 ASN A N 1
ATOM 595 C CA . ASN A 1 78 ? 4.999 -8.715 -9.849 1.00 77.81 78 ASN A CA 1
ATOM 596 C C . ASN A 1 78 ? 5.345 -8.349 -11.294 1.00 77.81 78 ASN A C 1
ATOM 598 O O . ASN A 1 78 ? 4.532 -8.548 -12.196 1.00 77.81 78 ASN A O 1
ATOM 602 N N . TYR A 1 79 ? 6.548 -7.826 -11.492 1.00 83.88 79 TYR A N 1
ATOM 603 C CA . TYR A 1 79 ? 7.068 -7.458 -12.798 1.00 83.88 79 TYR A CA 1
ATOM 604 C C . TYR A 1 79 ? 8.473 -8.016 -12.970 1.00 83.88 79 TYR A C 1
ATOM 606 O O . TYR A 1 79 ? 9.200 -8.244 -11.998 1.00 83.88 79 TYR A O 1
ATOM 614 N N . ILE A 1 80 ? 8.864 -8.211 -14.224 1.00 88.06 80 ILE A N 1
ATOM 615 C CA . ILE A 1 80 ? 10.248 -8.510 -14.582 1.00 88.06 80 ILE A CA 1
ATOM 616 C C . ILE A 1 80 ? 10.902 -7.195 -14.991 1.00 88.06 80 ILE A C 1
ATOM 618 O O . ILE A 1 80 ? 10.448 -6.522 -15.917 1.00 88.06 80 ILE A O 1
ATOM 622 N N . ALA A 1 81 ? 11.959 -6.813 -14.277 1.00 89.81 81 ALA A N 1
ATOM 623 C CA . ALA A 1 81 ? 12.729 -5.613 -14.566 1.00 89.81 81 ALA A CA 1
ATOM 624 C C . ALA A 1 81 ? 13.880 -5.945 -15.521 1.00 89.81 81 ALA A C 1
ATOM 626 O O . ALA A 1 81 ? 14.782 -6.710 -15.177 1.00 89.81 81 ALA A O 1
ATOM 627 N N . TYR A 1 82 ? 13.888 -5.328 -16.696 1.00 89.38 82 TYR A N 1
ATOM 628 C CA . TYR A 1 82 ? 14.999 -5.401 -17.632 1.00 89.38 82 TYR A CA 1
ATOM 629 C C . TYR A 1 82 ? 15.918 -4.211 -17.415 1.00 89.38 82 TYR A C 1
ATOM 631 O O . TYR A 1 82 ? 15.587 -3.069 -17.745 1.00 89.38 82 TYR A O 1
ATOM 639 N N . LYS A 1 83 ? 17.099 -4.492 -16.857 1.00 87.69 83 LYS A N 1
ATOM 640 C CA . LYS A 1 83 ? 18.168 -3.501 -16.791 1.00 87.69 83 LYS A CA 1
ATOM 641 C C . LYS A 1 83 ? 18.671 -3.239 -18.218 1.00 87.69 83 LYS A C 1
ATOM 643 O O . LYS A 1 83 ? 19.000 -4.197 -18.917 1.00 87.69 83 LYS A O 1
ATOM 648 N N . PRO A 1 84 ? 18.741 -1.974 -18.656 1.00 84.75 84 PRO A N 1
ATOM 649 C CA . PRO A 1 84 ? 19.212 -1.649 -19.989 1.00 84.75 84 PRO A CA 1
ATOM 650 C C . PRO A 1 84 ? 20.710 -1.950 -20.086 1.00 84.75 84 PRO A C 1
ATOM 652 O O . PRO A 1 84 ? 21.465 -1.746 -19.130 1.00 84.75 84 PRO A O 1
ATOM 655 N N . ALA A 1 85 ? 21.130 -2.433 -21.250 1.00 81.06 85 ALA A N 1
ATOM 656 C CA . ALA A 1 85 ? 22.526 -2.663 -21.587 1.00 81.06 85 ALA A CA 1
ATOM 657 C C . ALA A 1 85 ? 22.872 -1.863 -22.843 1.00 81.06 85 ALA A C 1
ATOM 659 O O . ALA A 1 85 ? 22.060 -1.756 -23.763 1.00 81.06 85 ALA A O 1
ATOM 660 N N . LEU A 1 86 ? 24.078 -1.299 -22.882 1.00 76.44 86 LEU A N 1
ATOM 661 C CA . LEU A 1 86 ? 24.586 -0.653 -24.084 1.00 76.44 86 LEU A CA 1
ATOM 662 C C . LEU A 1 86 ? 25.045 -1.748 -25.053 1.00 76.44 86 LEU A C 1
ATOM 664 O O . LEU A 1 86 ? 25.998 -2.463 -24.755 1.00 76.44 86 LEU A O 1
ATOM 668 N N . LEU A 1 87 ? 24.330 -1.907 -26.169 1.00 77.81 87 LEU A N 1
ATOM 669 C CA . LEU A 1 87 ? 24.605 -2.966 -27.146 1.00 77.81 87 LEU A CA 1
ATOM 670 C C . LEU A 1 87 ? 25.616 -2.535 -28.212 1.00 77.81 87 LEU A C 1
ATOM 672 O O . LEU A 1 87 ? 26.456 -3.334 -28.612 1.00 77.81 87 LEU A O 1
ATOM 676 N N . ASP A 1 88 ? 25.542 -1.283 -28.665 1.00 72.12 88 ASP A N 1
ATOM 677 C CA . ASP A 1 88 ? 26.471 -0.723 -29.644 1.00 72.12 88 ASP A CA 1
ATOM 678 C C . ASP A 1 88 ? 26.538 0.806 -29.509 1.00 72.12 88 ASP A C 1
ATOM 680 O O . ASP A 1 88 ? 25.673 1.433 -28.890 1.00 72.12 88 ASP A O 1
ATOM 684 N N . GLN A 1 89 ? 27.570 1.406 -30.096 1.00 70.69 89 GLN A N 1
ATOM 685 C CA . GLN A 1 89 ? 27.731 2.852 -30.202 1.00 70.69 89 GLN A CA 1
ATOM 686 C C . GLN A 1 89 ? 28.122 3.230 -31.628 1.00 70.69 89 GLN A C 1
ATOM 688 O O . GLN A 1 89 ? 29.032 2.650 -32.222 1.00 70.69 89 GLN A O 1
ATOM 693 N N . TYR A 1 90 ? 27.499 4.278 -32.159 1.00 65.06 90 TYR A N 1
ATOM 694 C CA . TYR A 1 90 ? 27.948 4.881 -33.407 1.00 65.06 90 TYR A CA 1
ATOM 695 C C . TYR A 1 90 ? 29.155 5.789 -33.121 1.00 65.06 90 TYR A C 1
ATOM 697 O O . TYR A 1 90 ? 29.029 7.005 -33.007 1.00 65.06 90 TYR A O 1
ATOM 705 N N . SER A 1 91 ? 30.332 5.190 -32.914 1.00 63.03 91 SER A N 1
ATOM 706 C CA . SER A 1 91 ? 31.592 5.929 -32.766 1.00 63.03 91 SER A CA 1
ATOM 707 C C . SER A 1 91 ? 32.297 6.009 -34.122 1.00 63.03 91 SER A C 1
ATOM 709 O O . SER A 1 91 ? 32.726 4.974 -34.635 1.00 63.03 91 SER A O 1
ATOM 711 N N . PRO A 1 92 ? 32.466 7.206 -34.707 1.00 58.69 92 PRO A N 1
ATOM 712 C CA . PRO A 1 92 ? 33.106 7.346 -36.011 1.00 58.69 92 PRO A CA 1
ATOM 713 C C . PRO A 1 92 ? 34.628 7.109 -36.005 1.00 58.69 92 PRO A C 1
ATOM 715 O O . PRO A 1 92 ? 35.211 7.057 -37.082 1.00 58.69 92 PRO A O 1
ATOM 718 N N . VAL A 1 93 ? 35.297 6.979 -34.842 1.00 61.66 93 VAL A N 1
ATOM 719 C CA . VAL A 1 93 ? 36.780 7.049 -34.783 1.00 61.66 93 VAL A CA 1
ATOM 720 C C . VAL A 1 93 ? 37.473 5.893 -34.046 1.00 61.66 93 VAL A C 1
ATOM 722 O O . VAL A 1 93 ? 38.630 5.611 -34.336 1.00 61.66 93 VAL A O 1
ATOM 725 N N . SER A 1 94 ? 36.827 5.151 -33.141 1.00 58.75 94 SER A N 1
ATOM 726 C CA . SER A 1 94 ? 37.423 3.895 -32.643 1.00 58.75 94 SER A CA 1
ATOM 727 C C . SER A 1 94 ? 36.395 2.996 -31.964 1.00 58.75 94 SER A C 1
ATOM 729 O O . SER A 1 94 ? 35.688 3.413 -31.044 1.00 58.75 94 SER A O 1
ATOM 731 N N . ARG A 1 95 ? 36.340 1.733 -32.396 1.00 55.28 95 ARG A N 1
ATOM 732 C CA . ARG A 1 95 ? 35.610 0.651 -31.723 1.00 55.28 95 ARG A CA 1
ATOM 733 C C . ARG A 1 95 ? 36.434 0.204 -30.510 1.00 55.28 95 ARG A C 1
ATOM 735 O O . ARG A 1 95 ? 37.199 -0.751 -30.583 1.00 55.28 95 ARG A O 1
ATOM 742 N N . LYS A 1 96 ? 36.357 0.940 -29.399 1.00 60.56 96 LYS A N 1
ATOM 743 C CA . LYS A 1 96 ? 36.911 0.459 -28.122 1.00 60.56 96 LYS A CA 1
ATOM 744 C C . LYS A 1 96 ? 36.008 -0.645 -27.563 1.00 60.56 96 LYS A C 1
ATOM 746 O O . LYS A 1 96 ? 34.790 -0.514 -27.601 1.00 60.56 96 LYS A O 1
ATOM 751 N N . ALA A 1 97 ? 36.620 -1.717 -27.059 1.00 57.56 97 ALA A N 1
ATOM 752 C CA . ALA A 1 97 ? 35.934 -2.923 -26.581 1.00 57.56 97 ALA A CA 1
ATOM 753 C C . ALA A 1 97 ? 35.272 -2.772 -25.196 1.00 57.56 97 ALA A C 1
ATOM 755 O O . ALA A 1 97 ? 34.449 -3.602 -24.820 1.00 57.56 97 ALA A O 1
ATOM 756 N N . SER A 1 98 ? 35.625 -1.737 -24.424 1.00 60.94 98 SER A N 1
ATOM 757 C CA . SER A 1 98 ? 35.057 -1.473 -23.100 1.00 60.94 98 SER A CA 1
ATOM 758 C C . SER A 1 98 ? 34.018 -0.352 -23.159 1.00 60.94 98 SER A C 1
ATOM 760 O O . SER A 1 98 ? 34.327 0.828 -23.321 1.00 60.94 98 SER A O 1
ATOM 762 N N . PHE A 1 99 ? 32.760 -0.756 -23.022 1.00 69.06 99 PHE A N 1
ATOM 763 C CA . PHE A 1 99 ? 31.581 0.101 -23.001 1.00 69.06 99 PHE A CA 1
ATOM 764 C C . PHE A 1 99 ? 31.394 0.700 -21.599 1.00 69.06 99 PHE A C 1
ATOM 766 O O . PHE A 1 99 ? 30.783 0.080 -20.733 1.00 69.06 99 PHE A O 1
ATOM 773 N N . MET A 1 100 ? 31.946 1.887 -21.347 1.00 70.38 100 MET A N 1
ATOM 774 C CA . MET A 1 100 ? 31.746 2.616 -20.087 1.00 70.38 100 MET A CA 1
ATOM 775 C C . MET A 1 100 ? 31.030 3.932 -20.388 1.00 70.38 100 MET A C 1
ATOM 777 O O . MET A 1 100 ? 31.521 4.737 -21.179 1.00 70.38 100 MET A O 1
ATOM 781 N N . LEU A 1 101 ? 29.861 4.141 -19.776 1.00 73.94 101 LEU A N 1
ATOM 782 C CA . LEU A 1 101 ? 29.177 5.434 -19.827 1.00 73.94 101 LEU A CA 1
ATOM 783 C C . LEU A 1 101 ? 30.031 6.483 -19.087 1.00 73.94 101 LEU A C 1
ATOM 785 O O . LEU A 1 101 ? 30.607 6.151 -18.047 1.00 73.94 101 LEU A O 1
ATOM 789 N N . PRO A 1 102 ? 30.122 7.731 -19.581 1.00 79.44 102 PRO A N 1
ATOM 790 C CA . PRO A 1 102 ? 30.785 8.808 -18.850 1.00 79.44 102 PRO A CA 1
ATOM 791 C C . PRO A 1 102 ? 30.148 9.015 -17.471 1.00 79.44 102 PRO A C 1
ATOM 793 O O . PRO A 1 102 ? 28.924 8.961 -17.345 1.00 79.44 102 PRO A O 1
ATOM 796 N N . SER A 1 103 ? 30.962 9.301 -16.452 1.00 78.88 103 SER A N 1
ATOM 797 C CA . SER A 1 103 ? 30.490 9.586 -15.085 1.00 78.88 103 SER A CA 1
ATOM 798 C C . SER A 1 103 ? 29.574 10.806 -15.004 1.00 78.88 103 SER A C 1
ATOM 800 O O . SER A 1 103 ? 28.722 10.878 -14.125 1.00 78.88 103 SER A O 1
ATOM 802 N N . ASP A 1 104 ? 29.736 11.736 -15.944 1.00 85.56 104 ASP A N 1
ATOM 803 C CA . ASP A 1 104 ? 29.060 13.035 -15.946 1.00 85.56 104 ASP A CA 1
ATOM 804 C C . ASP A 1 104 ? 27.799 13.023 -16.827 1.00 85.56 104 ASP A C 1
ATOM 806 O O . ASP A 1 104 ? 27.172 14.057 -17.066 1.00 85.56 104 ASP A O 1
ATOM 810 N N . LEU A 1 105 ? 27.420 11.850 -17.347 1.00 83.94 105 LEU A N 1
ATOM 811 C CA . LEU A 1 105 ? 26.233 11.699 -18.173 1.00 83.94 105 LEU A CA 1
ATOM 812 C C . LEU A 1 105 ? 24.978 11.846 -17.308 1.00 83.94 105 LEU A C 1
ATOM 814 O O . LEU A 1 105 ? 24.755 11.090 -16.362 1.00 83.94 105 LEU A O 1
ATOM 818 N N . ALA A 1 106 ? 24.122 12.800 -17.664 1.00 85.25 106 ALA A N 1
ATOM 819 C CA . ALA A 1 106 ? 22.864 12.984 -16.962 1.00 85.25 106 ALA A CA 1
ATOM 820 C C . ALA A 1 106 ? 21.977 11.732 -17.091 1.00 85.25 106 ALA A C 1
ATOM 822 O O . ALA A 1 106 ? 21.831 11.173 -18.177 1.00 85.25 106 ALA A O 1
ATOM 823 N N . LEU A 1 107 ? 21.344 11.307 -15.991 1.00 81.19 107 LEU A N 1
ATOM 824 C CA . LEU A 1 107 ? 20.557 10.064 -15.947 1.00 81.19 107 LEU A CA 1
ATOM 825 C C . LEU A 1 107 ? 19.403 10.028 -16.959 1.00 81.19 107 LEU A C 1
ATOM 827 O O . LEU A 1 107 ? 19.055 8.952 -17.431 1.00 81.19 107 LEU A O 1
ATOM 831 N N . PHE A 1 108 ? 18.841 11.182 -17.331 1.00 83.12 108 PHE A N 1
ATOM 832 C CA . PHE A 1 108 ? 17.793 11.261 -18.355 1.00 83.12 108 PHE A CA 1
ATOM 833 C C . PHE A 1 108 ? 18.305 10.951 -19.774 1.00 83.12 108 PHE A C 1
ATOM 835 O O . PHE A 1 108 ? 17.506 10.662 -20.659 1.00 83.12 108 PHE A O 1
ATOM 842 N N . CYS A 1 109 ? 19.624 11.009 -19.995 1.00 80.38 109 CYS A N 1
ATOM 843 C CA . CYS A 1 109 ? 20.272 10.626 -21.250 1.00 80.38 109 CYS A CA 1
ATOM 844 C C . CYS A 1 109 ? 20.588 9.126 -21.317 1.00 80.38 109 CYS A C 1
ATOM 846 O O . CYS A 1 109 ? 20.977 8.630 -22.375 1.00 80.38 109 CYS A O 1
ATOM 848 N N . VAL A 1 110 ? 20.484 8.402 -20.199 1.00 80.31 110 VAL A N 1
ATOM 849 C CA . VAL A 1 110 ? 20.719 6.957 -20.151 1.00 80.31 110 V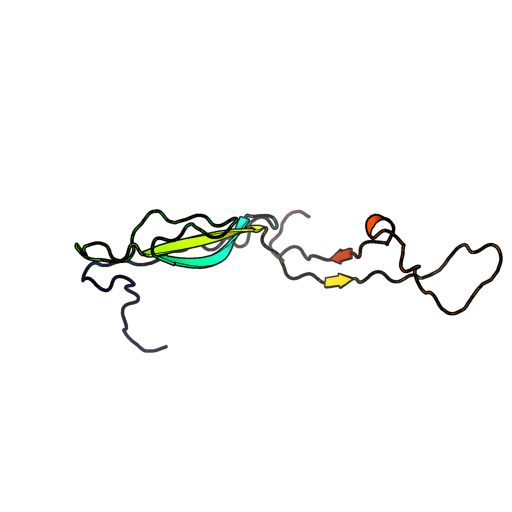AL A CA 1
ATOM 850 C C . VAL A 1 110 ? 19.415 6.254 -20.529 1.00 80.31 110 VAL A C 1
ATOM 852 O O . VAL A 1 110 ? 18.357 6.671 -20.052 1.00 80.31 110 VAL A O 1
ATOM 855 N N . PRO A 1 111 ? 19.442 5.188 -21.355 1.00 79.94 111 PRO A N 1
ATOM 856 C CA . PRO A 1 111 ? 18.246 4.395 -21.600 1.00 79.94 111 PRO A CA 1
ATOM 857 C C . PRO A 1 111 ? 17.652 3.960 -20.262 1.00 79.94 111 PRO A C 1
ATOM 859 O O . PRO A 1 111 ? 18.341 3.369 -19.432 1.00 79.94 111 PRO A O 1
ATOM 862 N N . MET A 1 112 ? 16.380 4.278 -20.039 1.00 80.94 112 MET A N 1
ATOM 863 C CA . MET A 1 112 ? 15.634 3.736 -18.914 1.00 80.94 112 MET A CA 1
ATOM 864 C C . MET A 1 112 ? 15.302 2.276 -19.230 1.00 80.94 112 MET A C 1
ATOM 866 O O . MET A 1 112 ? 15.004 1.932 -20.372 1.00 80.94 112 MET A O 1
ATOM 870 N N . GLY A 1 113 ? 15.412 1.397 -18.234 1.00 85.75 113 GLY A N 1
ATOM 871 C CA . GLY A 1 113 ? 15.052 -0.011 -18.398 1.00 85.75 113 GLY A CA 1
ATOM 872 C C . GLY A 1 113 ? 13.581 -0.201 -18.764 1.00 85.75 113 GLY A C 1
ATOM 873 O O . GLY A 1 113 ? 12.794 0.742 -18.756 1.00 85.75 113 GLY A O 1
ATOM 874 N N . ALA A 1 114 ? 13.199 -1.445 -19.028 1.00 89.25 114 ALA A N 1
ATOM 875 C CA . ALA A 1 114 ? 11.800 -1.806 -19.233 1.00 89.25 114 ALA A CA 1
ATOM 876 C C . ALA A 1 114 ? 11.285 -2.620 -18.044 1.00 89.25 114 ALA A C 1
ATOM 878 O O . ALA A 1 114 ? 12.019 -3.420 -17.464 1.00 89.25 114 ALA A O 1
ATOM 879 N N . MET A 1 115 ? 10.018 -2.433 -17.690 1.00 88.12 115 MET A N 1
ATOM 880 C CA . MET A 1 115 ? 9.309 -3.310 -16.761 1.00 88.12 115 MET A CA 1
ATOM 881 C C . MET A 1 115 ? 8.246 -4.059 -17.553 1.00 88.12 115 MET A C 1
ATOM 883 O O . MET A 1 115 ? 7.442 -3.436 -18.243 1.00 88.12 115 MET A O 1
ATOM 887 N N . LEU A 1 116 ? 8.275 -5.389 -17.485 1.00 86.56 116 LEU A N 1
ATOM 888 C CA . LEU A 1 116 ? 7.238 -6.232 -18.063 1.00 86.56 116 LEU A CA 1
ATOM 889 C C . LEU A 1 116 ? 6.279 -6.652 -16.953 1.00 86.56 116 LEU A C 1
ATOM 891 O O . LEU A 1 116 ? 6.660 -7.395 -16.046 1.00 86.56 116 LEU A O 1
ATOM 895 N N . GLU A 1 117 ? 5.043 -6.182 -17.051 1.00 83.19 117 GLU A N 1
ATOM 896 C CA . GLU A 1 117 ? 3.937 -6.586 -16.191 1.00 83.19 117 GLU A CA 1
ATOM 897 C C . GLU A 1 117 ? 3.027 -7.553 -16.948 1.00 83.19 117 GLU A C 1
ATOM 899 O O . GLU A 1 117 ? 2.758 -7.373 -18.136 1.00 83.19 117 GLU A O 1
ATOM 904 N N . SER A 1 118 ? 2.561 -8.599 -16.266 1.00 76.00 118 SER A N 1
ATOM 905 C CA . SER A 1 118 ? 1.539 -9.494 -16.809 1.00 76.00 118 SER A CA 1
ATOM 906 C C . SER A 1 118 ? 0.163 -9.083 -16.300 1.00 76.00 118 SER A C 1
ATOM 908 O O . SER A 1 118 ? -0.041 -8.976 -15.082 1.00 76.00 118 SER A O 1
ATOM 910 N N . TRP A 1 119 ? -0.800 -8.951 -17.210 1.00 73.19 119 TRP A N 1
ATOM 911 C CA . TRP A 1 119 ? -2.210 -8.879 -16.838 1.00 73.19 119 TRP A CA 1
ATOM 912 C C . TRP A 1 119 ? -2.617 -10.133 -16.053 1.00 73.19 119 TRP A C 1
ATOM 914 O O . TRP A 1 119 ? -2.104 -11.226 -16.322 1.00 73.19 119 TRP A O 1
ATOM 924 N N . PRO A 1 120 ? -3.495 -10.009 -15.043 1.00 70.81 120 PRO A N 1
ATOM 925 C CA . PRO A 1 120 ? -3.991 -11.181 -14.347 1.00 70.81 120 PRO A CA 1
ATOM 926 C C . PRO A 1 120 ? -4.778 -12.086 -15.310 1.00 70.81 120 PRO A C 1
ATOM 928 O O . PRO A 1 120 ? -5.370 -11.601 -16.272 1.00 70.81 120 PRO A O 1
ATOM 931 N N . PRO A 1 121 ? -4.847 -13.401 -15.038 1.00 71.06 121 PRO A N 1
ATOM 932 C CA . PRO A 1 121 ? -5.495 -14.356 -15.941 1.00 71.06 121 PRO A CA 1
ATOM 933 C C . PRO A 1 121 ? -6.973 -14.060 -16.230 1.00 71.06 121 PRO A C 1
ATOM 935 O O . PRO A 1 121 ? -7.497 -14.504 -17.242 1.00 71.06 121 PRO A O 1
ATOM 938 N N . ALA A 1 122 ? -7.647 -13.341 -15.327 1.00 71.44 122 ALA A N 1
ATOM 939 C CA . ALA A 1 122 ? -9.061 -12.990 -15.436 1.00 71.44 122 ALA A CA 1
ATOM 940 C C . ALA A 1 122 ? -9.322 -11.694 -16.229 1.00 71.44 122 ALA A C 1
ATOM 942 O O . ALA A 1 122 ? -10.474 -11.293 -16.374 1.00 71.44 122 ALA A O 1
ATOM 943 N N . THR A 1 123 ? -8.290 -11.012 -16.736 1.00 67.81 123 THR A N 1
ATOM 944 C CA . THR A 1 123 ? -8.490 -9.753 -17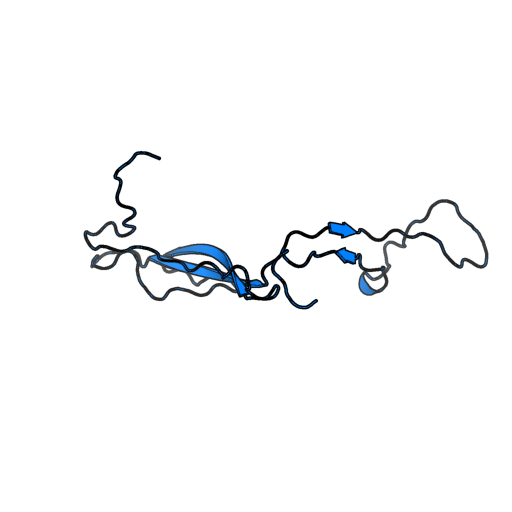.461 1.00 67.81 123 THR A CA 1
ATOM 945 C C . THR A 1 123 ? -9.088 -9.993 -18.841 1.00 67.81 123 THR A C 1
ATOM 947 O O . THR A 1 123 ? -8.556 -10.754 -19.644 1.00 67.81 123 THR A O 1
ATOM 950 N N . THR A 1 124 ? -10.189 -9.302 -19.130 1.00 68.88 124 THR A N 1
ATOM 951 C CA . THR A 1 124 ? -10.916 -9.383 -20.403 1.00 68.88 124 THR A CA 1
ATOM 952 C C . THR A 1 124 ? -10.401 -8.424 -21.479 1.00 68.88 124 THR A C 1
ATOM 954 O O . THR A 1 124 ? -10.737 -8.613 -22.646 1.00 68.88 124 THR A O 1
ATOM 957 N N . MET A 1 125 ? -9.580 -7.424 -21.130 1.00 60.56 125 MET A N 1
ATOM 958 C CA . MET A 1 125 ? -8.989 -6.456 -22.068 1.00 60.56 125 MET A CA 1
ATOM 959 C C . MET A 1 125 ? -7.542 -6.084 -21.677 1.00 60.56 125 MET A C 1
ATOM 961 O O . MET A 1 125 ? -7.266 -5.991 -20.484 1.00 60.56 125 MET A O 1
ATOM 965 N N . PRO A 1 126 ? -6.621 -5.897 -22.642 1.00 58.50 126 PRO A N 1
ATOM 966 C CA . PRO A 1 126 ? -5.247 -5.464 -22.373 1.00 58.50 126 PRO A CA 1
ATOM 967 C C . PRO A 1 126 ? -5.138 -4.010 -21.901 1.00 58.50 126 PRO A C 1
ATOM 969 O O . PRO A 1 126 ? -6.126 -3.249 -22.023 1.00 58.50 126 PRO A O 1
#

InterPro domains:
  IPR023341 MABP domain [PS51498] (1-74)
  IPR051696 DENN Domain-Containing GEFs [PTHR12296] (4-121)